Protein AF-A0A1S4ELZ4-F1 (afdb_monomer_lite)

Foldseek 3Di:
DVVVVVVVVVVVVVVVVVVVVVVVVVVVVCCVPPVDDPVVVVVVVVVVVVVVVVVVVVVVVVVVVVVVVVVVVVVVVLLVVLVVCLVQPDDPVGHGPPDDPPDPDQDPVNVSSPPHDDDDD

Radius of gyration: 40.61 Å; chains: 1; bounding box: 93×27×97 Å

Secondary structure (DSSP, 8-state):
-HHHHHHHHHHHHHHHHHHHHHHHHHHHHHIIIII--HHHHHHHHHHHHHHHHHHHHHHHHHHHHHHHHHHHHHHHHHHHHHHHHGGGS--SSS--TT--TT--SPPHHHHHHH-------

Organism: Diaphorina citri (NCBI:txid121845)

Structure (mmCIF, N/CA/C/O backbone):
data_AF-A0A1S4ELZ4-F1
#
_entry.id   AF-A0A1S4ELZ4-F1
#
loop_
_atom_site.group_PDB
_atom_site.id
_atom_site.type_symbol
_atom_site.label_atom_id
_atom_site.label_alt_id
_atom_site.label_comp_id
_atom_site.label_asym_id
_atom_site.label_entity_id
_atom_site.label_seq_id
_atom_site.pdbx_PDB_ins_code
_atom_site.Cartn_x
_atom_site.Cartn_y
_atom_site.Cartn_z
_atom_site.occupancy
_atom_site.B_iso_or_equiv
_atom_site.auth_seq_id
_atom_site.auth_comp_id
_atom_site.auth_asym_id
_atom_site.auth_atom_id
_atom_site.pdbx_PDB_model_num
ATOM 1 N N . MET A 1 1 ? 54.362 -16.553 -44.480 1.00 65.62 1 MET A N 1
ATOM 2 C CA . MET A 1 1 ? 52.948 -16.986 -44.551 1.00 65.62 1 MET A CA 1
ATOM 3 C C . MET A 1 1 ? 52.240 -16.772 -43.214 1.00 65.62 1 MET A C 1
ATOM 5 O O . MET A 1 1 ? 51.260 -16.047 -43.194 1.00 65.62 1 MET A O 1
ATOM 9 N N . GLU A 1 2 ? 52.758 -17.279 -42.090 1.00 74.81 2 GLU A N 1
ATOM 10 C CA . GLU A 1 2 ? 52.111 -17.144 -40.764 1.00 74.81 2 GLU A CA 1
ATOM 11 C C . GLU A 1 2 ? 51.946 -15.698 -40.261 1.00 74.81 2 GLU A C 1
ATOM 13 O O . GLU A 1 2 ? 50.868 -15.328 -39.803 1.00 74.81 2 GLU A O 1
ATOM 18 N N . LEU A 1 3 ? 52.969 -14.846 -40.401 1.00 75.44 3 LEU A N 1
ATOM 19 C CA . LEU A 1 3 ? 52.887 -13.432 -39.994 1.00 75.44 3 LEU A CA 1
ATOM 20 C C . LEU A 1 3 ? 51.869 -12.627 -40.813 1.00 75.44 3 LEU A C 1
ATOM 22 O O . LEU A 1 3 ? 51.170 -11.783 -40.260 1.00 75.44 3 LEU A O 1
ATOM 26 N N . TYR A 1 4 ? 51.768 -12.911 -42.114 1.00 79.81 4 TYR A N 1
ATOM 27 C CA . TYR A 1 4 ? 50.792 -12.280 -43.003 1.00 79.81 4 TYR A CA 1
ATOM 28 C C . TYR A 1 4 ? 49.371 -12.660 -42.579 1.00 79.81 4 TYR A C 1
ATOM 30 O O . TYR A 1 4 ? 48.572 -11.778 -42.291 1.00 79.81 4 TYR A O 1
ATOM 38 N N . ASN A 1 5 ? 49.108 -13.956 -42.388 1.00 77.88 5 ASN A N 1
ATOM 39 C CA . ASN A 1 5 ? 47.809 -14.444 -41.919 1.00 77.88 5 ASN A CA 1
ATOM 40 C C . ASN A 1 5 ? 47.443 -13.890 -40.527 1.00 77.88 5 ASN A C 1
ATOM 42 O O . ASN A 1 5 ? 46.289 -13.543 -40.286 1.00 77.88 5 ASN A O 1
ATOM 46 N N . SER A 1 6 ? 48.421 -13.751 -39.623 1.00 80.31 6 SER A N 1
ATOM 47 C CA . SER A 1 6 ? 48.214 -13.157 -38.293 1.00 80.31 6 SER A CA 1
ATOM 48 C C . SER A 1 6 ? 47.832 -11.675 -38.360 1.00 80.31 6 SER A C 1
ATOM 50 O O . SER A 1 6 ? 46.948 -11.230 -37.629 1.00 80.31 6 SER A O 1
ATOM 52 N N . LEU A 1 7 ? 48.472 -10.905 -39.243 1.00 80.81 7 LEU A N 1
ATOM 53 C CA . LEU A 1 7 ? 48.136 -9.500 -39.473 1.00 80.81 7 LEU A CA 1
ATOM 54 C C . LEU A 1 7 ? 46.743 -9.353 -40.089 1.00 80.81 7 LEU A C 1
ATOM 56 O O . LEU A 1 7 ? 45.950 -8.563 -39.586 1.00 80.81 7 LEU A O 1
ATOM 60 N N . THR A 1 8 ? 46.411 -10.146 -41.110 1.00 82.19 8 THR A N 1
ATOM 61 C CA . THR A 1 8 ? 45.091 -10.104 -41.758 1.00 82.19 8 THR A CA 1
ATOM 62 C C . THR A 1 8 ? 43.966 -10.477 -40.788 1.00 82.19 8 THR A C 1
ATOM 64 O O . THR A 1 8 ? 42.939 -9.807 -40.770 1.00 82.19 8 THR A O 1
ATOM 67 N N . SER A 1 9 ? 44.180 -11.473 -39.917 1.00 84.50 9 SER A N 1
ATOM 68 C CA . SER A 1 9 ? 43.224 -11.839 -38.860 1.00 84.50 9 SER A CA 1
ATOM 69 C C . SER A 1 9 ? 42.987 -10.693 -37.874 1.00 84.50 9 SER A C 1
ATOM 71 O O . SER A 1 9 ? 41.844 -10.368 -37.580 1.00 84.50 9 SER A O 1
ATOM 73 N N . LYS A 1 10 ? 44.052 -10.031 -37.401 1.00 83.94 10 LYS A N 1
ATOM 74 C CA . LYS A 1 10 ? 43.933 -8.906 -36.455 1.00 83.94 10 LYS A CA 1
ATOM 75 C C . LYS A 1 10 ? 43.223 -7.693 -37.056 1.00 83.94 10 LYS A C 1
ATOM 77 O O . LYS A 1 10 ? 42.545 -6.967 -36.333 1.00 83.94 10 LYS A O 1
ATOM 82 N N . VAL A 1 11 ? 43.402 -7.456 -38.356 1.00 89.69 11 VAL A N 1
ATOM 83 C CA . VAL A 1 11 ? 42.679 -6.406 -39.087 1.00 89.69 11 VAL A CA 1
ATOM 84 C C . VAL A 1 11 ? 41.193 -6.757 -39.181 1.00 89.69 11 VAL A C 1
ATOM 86 O O . VAL A 1 11 ? 40.369 -5.914 -38.839 1.00 89.69 11 VAL A O 1
ATOM 89 N N . GLY A 1 12 ? 40.854 -8.006 -39.521 1.00 91.06 12 GLY A N 1
ATOM 90 C CA . GLY A 1 12 ? 39.466 -8.483 -3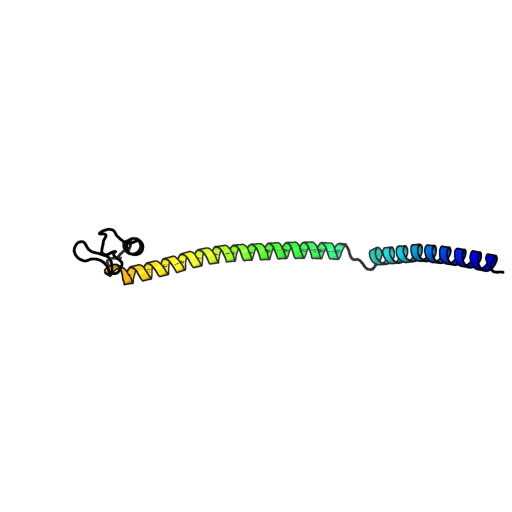9.530 1.00 91.06 12 GLY A CA 1
ATOM 91 C C . GLY A 1 12 ? 38.781 -8.351 -38.165 1.00 91.06 12 GLY A C 1
ATOM 92 O O . GLY A 1 12 ? 37.704 -7.769 -38.070 1.00 91.06 12 GLY A O 1
ATOM 93 N N . ASP A 1 13 ? 39.451 -8.765 -37.084 1.00 93.56 13 ASP A N 1
ATOM 94 C CA . ASP A 1 13 ? 38.921 -8.640 -35.717 1.00 93.56 13 ASP A CA 1
ATOM 95 C C . ASP A 1 13 ? 38.653 -7.173 -35.322 1.00 93.56 13 ASP A C 1
ATOM 97 O O . ASP A 1 13 ? 37.689 -6.854 -34.614 1.00 93.56 13 ASP A O 1
ATOM 101 N N . PHE A 1 14 ? 39.517 -6.251 -35.764 1.00 94.06 14 PHE A N 1
ATOM 102 C CA . PHE A 1 14 ? 39.336 -4.819 -35.539 1.00 94.06 14 PHE A CA 1
ATOM 103 C C . PHE A 1 14 ? 38.131 -4.276 -36.316 1.00 94.06 14 PHE A C 1
ATOM 105 O O . PHE A 1 14 ? 37.304 -3.560 -35.743 1.00 94.06 14 PHE A O 1
ATOM 112 N N . GLU A 1 15 ? 38.004 -4.632 -37.591 1.00 95.56 15 GLU A N 1
ATOM 113 C CA . GLU A 1 15 ? 36.888 -4.223 -38.445 1.00 95.56 15 GLU A CA 1
ATOM 114 C C . GLU A 1 15 ? 35.551 -4.748 -37.915 1.00 95.56 15 GLU A C 1
ATOM 116 O O . GLU A 1 15 ? 34.606 -3.969 -37.775 1.00 95.56 15 GLU A O 1
ATOM 121 N N . ASP A 1 16 ? 35.488 -6.013 -37.499 1.00 96.81 16 ASP A N 1
ATOM 122 C CA . ASP A 1 16 ? 34.295 -6.620 -36.904 1.00 96.81 16 ASP A CA 1
ATOM 123 C C . ASP A 1 16 ? 33.889 -5.930 -35.601 1.00 96.81 16 ASP A C 1
ATOM 125 O O . ASP A 1 16 ? 32.705 -5.659 -35.347 1.00 96.81 16 ASP A O 1
ATOM 129 N N . ARG A 1 17 ? 34.871 -5.569 -34.768 1.00 96.94 17 ARG A N 1
ATOM 130 C CA . ARG A 1 17 ? 34.620 -4.794 -33.550 1.00 96.94 17 ARG A CA 1
ATOM 131 C C . ARG A 1 17 ? 34.056 -3.412 -33.878 1.00 96.94 17 ARG A C 1
ATOM 133 O O . ARG A 1 17 ? 33.097 -2.977 -33.231 1.00 96.94 17 ARG A O 1
ATOM 140 N N . MET A 1 18 ? 34.618 -2.725 -34.868 1.00 97.62 18 MET A N 1
ATOM 141 C CA . MET A 1 18 ? 34.139 -1.409 -35.300 1.00 97.62 18 MET A CA 1
ATOM 142 C C . MET A 1 18 ? 32.737 -1.493 -35.913 1.00 97.62 18 MET A C 1
ATOM 144 O O . MET A 1 18 ? 31.854 -0.709 -35.547 1.00 97.62 18 MET A O 1
ATOM 148 N N . ALA A 1 19 ? 32.485 -2.497 -36.752 1.00 97.62 19 ALA A N 1
ATOM 149 C CA . ALA A 1 19 ? 31.173 -2.787 -37.315 1.00 97.62 19 ALA A CA 1
ATOM 150 C C . ALA A 1 19 ? 30.146 -3.065 -36.209 1.00 97.62 19 ALA A C 1
ATOM 152 O O . ALA A 1 19 ? 29.056 -2.493 -36.217 1.00 97.62 19 ALA A O 1
ATOM 153 N N . THR A 1 20 ? 30.505 -3.850 -35.191 1.00 97.81 20 THR A N 1
ATOM 154 C CA . THR A 1 20 ? 29.637 -4.130 -34.038 1.00 97.81 20 THR A CA 1
ATOM 155 C C . THR A 1 20 ? 29.259 -2.853 -33.283 1.00 97.81 20 THR A C 1
ATOM 157 O O . THR A 1 20 ? 28.103 -2.685 -32.883 1.00 97.81 20 THR A O 1
ATOM 160 N N . ILE A 1 21 ? 30.201 -1.918 -33.103 1.00 97.88 21 ILE A N 1
ATOM 161 C CA . ILE A 1 21 ? 29.937 -0.627 -32.449 1.00 97.88 21 ILE A CA 1
ATOM 162 C C . ILE A 1 21 ? 28.959 0.217 -33.269 1.00 97.88 21 ILE A C 1
ATOM 164 O O . ILE A 1 21 ? 28.004 0.768 -32.710 1.00 97.88 21 ILE A O 1
ATOM 168 N N . LEU A 1 22 ? 29.158 0.294 -34.582 1.00 98.00 22 LEU A N 1
ATOM 169 C CA . LEU A 1 22 ? 28.262 1.027 -35.474 1.00 98.00 22 LEU A CA 1
ATOM 170 C C . LEU A 1 22 ? 26.858 0.419 -35.457 1.00 98.00 22 LEU A C 1
ATOM 172 O O . LEU A 1 22 ? 25.868 1.111 -35.211 1.00 98.00 22 LEU A O 1
ATOM 176 N N . GLN A 1 23 ? 26.773 -0.899 -35.616 1.00 97.88 23 GLN A N 1
ATOM 177 C CA . GLN A 1 23 ? 25.505 -1.611 -35.664 1.00 97.88 23 GLN A CA 1
ATOM 178 C C . GLN A 1 23 ? 24.732 -1.524 -34.342 1.00 97.88 23 GLN A C 1
ATOM 180 O O . GLN A 1 23 ? 23.527 -1.267 -34.362 1.00 97.88 23 GLN A O 1
ATOM 185 N N . LYS A 1 24 ? 25.379 -1.713 -33.180 1.00 97.19 24 LYS A N 1
ATOM 186 C CA . LYS A 1 24 ? 24.687 -1.608 -31.880 1.00 97.19 24 LYS A CA 1
ATOM 187 C C . LYS A 1 24 ? 24.175 -0.187 -31.630 1.00 97.19 24 LYS A C 1
ATOM 189 O O . LYS A 1 24 ? 23.062 -0.016 -31.134 1.00 97.19 24 LYS A O 1
ATOM 194 N N . THR A 1 25 ? 24.950 0.824 -32.029 1.00 97.50 25 THR A N 1
ATOM 195 C CA . THR A 1 25 ? 24.567 2.237 -31.903 1.00 97.50 25 THR A CA 1
ATOM 196 C C . THR A 1 25 ? 23.352 2.539 -32.773 1.00 97.50 25 THR A C 1
ATOM 198 O O . THR A 1 25 ? 22.377 3.118 -32.289 1.00 97.50 25 THR A O 1
ATOM 201 N N . TRP A 1 26 ? 23.356 2.060 -34.020 1.00 97.44 26 TRP A N 1
ATOM 202 C CA . TRP A 1 26 ? 22.239 2.230 -34.944 1.00 97.44 26 TRP A CA 1
ATOM 203 C C . TRP A 1 26 ? 20.968 1.520 -34.476 1.00 97.44 26 TRP A C 1
ATOM 205 O O . TRP A 1 26 ? 19.894 2.120 -34.461 1.00 97.44 26 TRP A O 1
ATOM 215 N N . ARG A 1 27 ? 21.082 0.269 -34.006 1.00 96.19 27 ARG A N 1
ATOM 216 C CA . ARG A 1 27 ? 19.951 -0.475 -33.423 1.00 96.19 27 ARG A CA 1
ATOM 217 C C . ARG A 1 27 ? 19.362 0.256 -32.214 1.00 96.19 27 ARG A C 1
ATOM 219 O O . ARG A 1 27 ? 18.142 0.353 -32.094 1.00 96.19 27 ARG A O 1
ATOM 226 N N . GLY A 1 28 ? 20.213 0.818 -31.353 1.00 94.69 28 GLY A N 1
ATOM 227 C CA . GLY A 1 28 ? 19.784 1.633 -30.216 1.00 94.69 28 GLY A CA 1
ATOM 228 C C . GLY A 1 28 ? 19.044 2.906 -30.639 1.00 94.69 28 GLY A C 1
ATOM 229 O O . GLY A 1 28 ? 17.978 3.200 -30.099 1.00 94.69 28 GLY A O 1
ATOM 230 N N . PHE A 1 29 ? 19.575 3.637 -31.622 1.00 94.06 29 PHE A N 1
ATOM 231 C CA . PHE A 1 29 ? 18.923 4.820 -32.191 1.00 94.06 29 PHE A CA 1
ATOM 232 C C . PHE A 1 29 ? 17.553 4.483 -32.788 1.00 94.06 29 PHE A C 1
ATOM 234 O O . PHE A 1 29 ? 16.559 5.112 -32.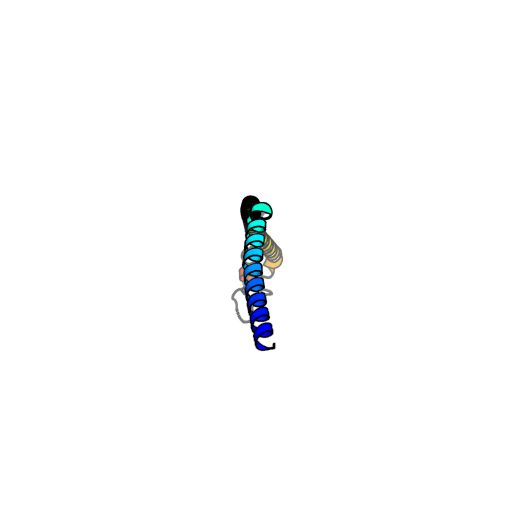433 1.00 94.06 29 PHE A O 1
ATOM 241 N N . MET A 1 30 ? 17.488 3.450 -33.631 1.00 95.25 30 MET A N 1
ATOM 242 C CA . MET A 1 30 ? 16.255 3.002 -34.279 1.00 95.25 30 MET A CA 1
ATOM 243 C C . MET A 1 30 ? 15.181 2.611 -33.262 1.00 95.25 30 MET A C 1
ATOM 245 O O . MET A 1 30 ? 14.026 3.005 -33.397 1.00 95.25 30 MET A O 1
ATOM 249 N N . SER A 1 31 ? 15.563 1.880 -32.212 1.00 92.38 31 SER A N 1
ATOM 250 C CA . SER A 1 31 ? 14.635 1.507 -31.144 1.00 92.38 31 SER A CA 1
ATOM 251 C C . SER A 1 31 ? 14.069 2.739 -30.432 1.00 92.38 31 SER A C 1
ATOM 253 O O 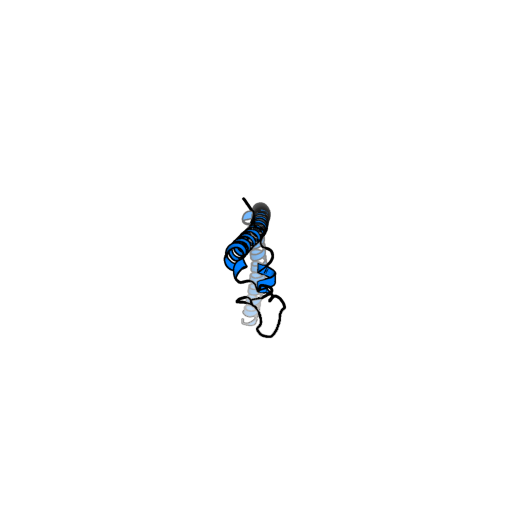. SER A 1 31 ? 12.853 2.891 -30.338 1.00 92.38 31 SER A O 1
ATOM 255 N N . ARG A 1 32 ? 14.934 3.668 -30.002 1.00 88.12 32 ARG A N 1
ATOM 256 C CA . ARG A 1 32 ? 14.499 4.878 -29.286 1.00 88.12 32 ARG A CA 1
ATOM 257 C C . ARG A 1 32 ? 13.663 5.821 -30.145 1.00 88.12 32 ARG A C 1
ATOM 259 O O . ARG A 1 32 ? 12.774 6.467 -29.614 1.00 88.12 32 ARG A O 1
ATOM 266 N N . LYS A 1 33 ? 13.956 5.912 -31.444 1.00 87.75 33 LYS A N 1
ATOM 267 C CA . LYS A 1 33 ? 13.267 6.836 -32.349 1.00 87.75 33 LYS A CA 1
ATOM 268 C C . LYS A 1 33 ? 11.941 6.289 -32.875 1.00 87.75 33 LYS A C 1
ATOM 270 O O . LYS A 1 33 ? 11.011 7.064 -33.047 1.00 87.75 33 LYS A O 1
ATOM 275 N N . PHE A 1 34 ? 11.867 4.990 -33.166 1.00 88.69 34 PHE A N 1
ATOM 276 C CA . PHE A 1 34 ? 10.732 4.424 -33.906 1.00 88.69 34 PHE A CA 1
ATOM 277 C C . PHE A 1 34 ? 9.923 3.381 -33.132 1.00 88.69 34 PHE A C 1
ATOM 279 O O . PHE A 1 34 ? 8.788 3.115 -33.510 1.00 88.69 34 PHE A O 1
ATOM 286 N N . LYS A 1 35 ? 10.479 2.765 -32.080 1.00 85.06 35 LYS A N 1
ATOM 287 C CA . LYS A 1 35 ? 9.772 1.739 -31.289 1.00 85.06 35 LYS A CA 1
ATOM 288 C C . LYS A 1 35 ? 9.338 2.239 -29.916 1.00 85.06 35 L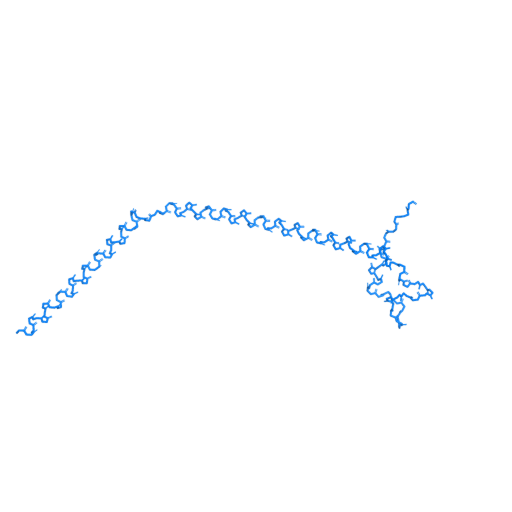YS A C 1
ATOM 290 O O . LYS A 1 35 ? 8.303 1.815 -29.416 1.00 85.06 35 LYS A O 1
ATOM 295 N N . PHE A 1 36 ? 10.140 3.094 -29.289 1.00 86.88 36 PHE A N 1
ATOM 296 C CA . PHE A 1 36 ? 9.862 3.601 -27.953 1.00 86.88 36 PHE A CA 1
ATOM 297 C C . PHE A 1 36 ? 8.942 4.823 -28.008 1.00 86.88 36 PHE A C 1
ATOM 299 O O . PHE A 1 36 ? 9.323 5.867 -28.532 1.00 86.88 36 PHE A O 1
ATOM 306 N N . ASN A 1 37 ? 7.746 4.697 -27.432 1.00 87.56 37 ASN A N 1
ATOM 307 C CA . ASN A 1 37 ? 6.820 5.810 -27.257 1.00 87.56 37 ASN A CA 1
ATOM 308 C C . ASN A 1 37 ? 6.990 6.411 -25.855 1.00 87.56 37 ASN A C 1
ATOM 310 O O . ASN A 1 37 ? 6.357 5.967 -24.895 1.00 87.56 37 ASN A O 1
ATOM 314 N N . TYR A 1 38 ? 7.870 7.406 -25.743 1.00 87.19 38 TYR A N 1
ATOM 315 C CA . TYR A 1 38 ? 8.118 8.099 -24.479 1.00 87.19 38 TYR A CA 1
ATOM 316 C C . TYR A 1 38 ? 6.859 8.786 -23.940 1.00 87.19 38 TYR A C 1
ATOM 318 O O . TYR A 1 38 ? 6.558 8.662 -22.757 1.00 87.19 38 TYR A O 1
ATOM 326 N N . GLU A 1 39 ? 6.102 9.462 -24.804 1.00 89.50 39 GLU A N 1
ATOM 327 C CA . GLU A 1 39 ? 4.882 10.179 -24.417 1.00 89.50 39 GLU A CA 1
ATOM 328 C C . GLU A 1 39 ? 3.824 9.212 -23.880 1.00 89.50 39 GLU A C 1
ATOM 330 O O . GLU A 1 39 ? 3.266 9.438 -22.811 1.00 89.50 39 GLU A O 1
ATOM 335 N N . GLY A 1 40 ? 3.630 8.074 -24.552 1.00 93.12 40 GLY A N 1
ATOM 336 C CA . GLY A 1 40 ? 2.726 7.020 -24.092 1.00 93.12 40 GLY A CA 1
ATOM 337 C C . GLY A 1 40 ? 3.123 6.449 -22.729 1.00 93.12 40 GLY A C 1
ATOM 338 O O . GLY A 1 40 ? 2.260 6.226 -21.882 1.00 93.12 40 GLY A O 1
ATOM 339 N N . LEU A 1 41 ? 4.426 6.270 -22.480 1.00 93.50 41 LEU A N 1
ATOM 340 C CA . LEU A 1 41 ? 4.918 5.864 -21.163 1.00 93.50 41 LEU A CA 1
ATOM 341 C C . LEU A 1 41 ? 4.619 6.924 -20.095 1.00 93.50 41 LEU A C 1
ATOM 343 O O . LEU A 1 41 ? 4.188 6.567 -19.002 1.00 93.50 41 LEU A O 1
ATOM 347 N N . GLN A 1 42 ? 4.834 8.207 -20.394 1.00 96.38 42 GLN A N 1
ATOM 348 C CA . GLN A 1 42 ? 4.534 9.292 -19.455 1.00 96.38 42 GLN A CA 1
ATOM 349 C C . GLN A 1 42 ? 3.036 9.356 -19.133 1.00 96.38 42 GLN A C 1
ATOM 351 O O . GLN A 1 42 ? 2.671 9.405 -17.961 1.00 96.38 42 GLN A O 1
ATOM 356 N N . CYS A 1 43 ? 2.165 9.265 -20.144 1.00 97.25 43 CYS A N 1
ATOM 357 C CA . CYS A 1 43 ? 0.716 9.215 -19.938 1.00 97.25 43 CYS A CA 1
ATOM 358 C C . CYS A 1 43 ? 0.304 8.029 -19.056 1.00 97.25 43 CYS A C 1
ATOM 360 O O . CYS A 1 43 ? -0.491 8.197 -18.134 1.00 97.25 43 CYS A O 1
ATOM 362 N N . TRP A 1 44 ? 0.869 6.844 -19.305 1.00 97.25 44 TRP A N 1
ATOM 363 C CA . TRP A 1 44 ? 0.595 5.662 -18.490 1.00 97.25 44 TRP A CA 1
ATOM 364 C C . TRP A 1 44 ? 1.062 5.837 -17.039 1.00 97.25 44 TRP A C 1
ATOM 366 O O . TRP A 1 44 ? 0.320 5.508 -16.117 1.00 97.25 44 TRP A O 1
ATOM 376 N N . LEU A 1 45 ? 2.259 6.392 -16.815 1.00 98.19 45 LEU A N 1
ATOM 377 C CA . LEU A 1 45 ? 2.777 6.645 -15.467 1.00 98.19 45 LEU A CA 1
ATOM 378 C C . LEU A 1 45 ? 1.896 7.624 -14.685 1.00 98.19 45 LEU A C 1
ATOM 380 O O . LEU A 1 45 ? 1.601 7.374 -13.515 1.00 98.19 45 LEU A O 1
ATOM 384 N N . GLU A 1 46 ? 1.445 8.707 -15.320 1.00 98.00 46 GLU A N 1
ATOM 385 C CA . GLU A 1 46 ? 0.530 9.657 -14.681 1.00 98.00 46 GLU A CA 1
ATOM 386 C C . GLU A 1 46 ? -0.831 9.023 -14.378 1.00 98.00 46 GLU A C 1
ATOM 388 O O . GLU A 1 46 ? -1.370 9.219 -13.288 1.00 98.00 46 GLU A O 1
ATOM 393 N N . GLN A 1 47 ? -1.354 8.184 -15.277 1.00 98.31 47 GLN A N 1
ATOM 394 C CA . GLN A 1 47 ? -2.578 7.427 -15.013 1.00 98.31 47 GLN A CA 1
ATOM 395 C C . GLN A 1 47 ? -2.410 6.488 -13.810 1.00 98.31 47 GLN A C 1
ATOM 397 O O . GLN A 1 47 ? -3.232 6.508 -12.898 1.00 98.31 47 GLN A O 1
ATOM 402 N N . VAL A 1 48 ? -1.329 5.705 -13.758 1.00 98.50 48 VAL A N 1
ATOM 403 C CA . VAL A 1 48 ? -1.042 4.805 -12.627 1.00 98.50 48 VAL A CA 1
ATOM 404 C C . VAL A 1 48 ? -0.936 5.582 -11.317 1.00 98.50 48 VAL A C 1
ATOM 406 O O . VAL A 1 48 ? -1.455 5.148 -10.291 1.00 98.50 48 VAL A O 1
ATOM 409 N N . LYS A 1 49 ? -0.288 6.749 -11.334 1.00 98.31 49 LYS A N 1
ATOM 410 C CA . LYS A 1 49 ? -0.176 7.620 -10.162 1.00 98.31 49 LYS A CA 1
ATOM 411 C C . LYS A 1 49 ? -1.541 8.139 -9.706 1.00 98.31 49 LYS A C 1
ATOM 413 O O . LYS A 1 49 ? -1.809 8.140 -8.505 1.00 98.31 49 LYS A O 1
ATOM 418 N N . HIS A 1 50 ? -2.396 8.548 -10.642 1.00 98.12 50 HIS A N 1
ATOM 419 C CA . HIS A 1 50 ? -3.754 8.998 -10.346 1.00 98.12 50 HIS A CA 1
ATOM 420 C C . HIS A 1 50 ? -4.605 7.879 -9.730 1.00 98.12 50 HIS A C 1
ATOM 422 O O . HIS A 1 50 ? -5.170 8.065 -8.652 1.00 98.12 50 HIS A O 1
ATOM 428 N N . GLU A 1 51 ? -4.622 6.696 -10.349 1.00 98.19 51 GLU A N 1
ATOM 429 C CA . GLU A 1 51 ? -5.360 5.532 -9.842 1.00 98.19 51 GLU A CA 1
ATOM 430 C C . GLU A 1 51 ? -4.850 5.086 -8.468 1.00 98.19 51 GLU A C 1
ATOM 432 O O . GLU A 1 51 ? -5.639 4.806 -7.567 1.00 98.19 51 GLU A O 1
ATOM 437 N N . ASN A 1 52 ? -3.531 5.089 -8.254 1.00 98.38 52 ASN A N 1
ATOM 438 C CA . ASN A 1 52 ? -2.958 4.777 -6.947 1.00 98.38 52 ASN A CA 1
ATOM 439 C C . ASN A 1 52 ? -3.411 5.767 -5.870 1.00 98.38 52 ASN A C 1
ATOM 441 O O . ASN A 1 52 ? -3.742 5.341 -4.766 1.00 98.38 52 ASN A O 1
ATOM 445 N N . CYS A 1 53 ? -3.455 7.066 -6.178 1.00 98.12 53 CYS A N 1
ATOM 446 C CA . CYS A 1 53 ? -3.959 8.082 -5.253 1.00 98.12 53 CYS A CA 1
ATOM 447 C C . CYS A 1 53 ? -5.430 7.820 -4.892 1.00 98.12 53 CYS A C 1
ATOM 449 O O . CYS A 1 53 ? -5.797 7.822 -3.716 1.00 98.12 53 CYS A O 1
ATOM 451 N N . HIS A 1 54 ? -6.257 7.502 -5.891 1.00 98.00 54 HIS A N 1
ATOM 452 C CA . HIS A 1 54 ? -7.668 7.165 -5.694 1.00 98.00 54 HIS A CA 1
ATOM 453 C C . HIS A 1 54 ? -7.861 5.924 -4.816 1.00 98.00 54 HIS A C 1
ATOM 455 O O . HIS A 1 54 ? -8.655 5.931 -3.874 1.00 98.00 54 HIS A O 1
ATOM 461 N N . VAL A 1 55 ? -7.101 4.860 -5.081 1.00 98.19 55 VAL A N 1
ATOM 462 C CA . VAL A 1 55 ? -7.139 3.629 -4.280 1.00 98.19 55 VAL A CA 1
ATOM 463 C C . VAL A 1 55 ? -6.670 3.892 -2.849 1.00 98.19 55 VAL A C 1
ATOM 465 O O . VAL A 1 55 ? -7.317 3.436 -1.909 1.00 98.19 55 VAL A O 1
ATOM 468 N N . GLN A 1 56 ? -5.589 4.652 -2.660 1.00 98.31 56 GLN A N 1
ATOM 469 C CA . GLN A 1 56 ? -5.103 5.023 -1.328 1.00 98.31 56 GLN A CA 1
ATOM 470 C C . GLN A 1 56 ? -6.152 5.806 -0.536 1.00 98.31 56 GLN A C 1
ATOM 472 O O . GLN A 1 56 ? -6.351 5.525 0.645 1.00 98.31 56 GLN A O 1
ATOM 477 N N . HIS A 1 57 ? -6.851 6.740 -1.184 1.00 97.94 57 HIS A N 1
ATOM 478 C CA . HIS A 1 57 ? -7.921 7.501 -0.551 1.00 97.94 57 HIS A CA 1
ATOM 479 C C . HIS A 1 57 ? -9.072 6.593 -0.099 1.00 97.94 57 HIS A C 1
ATOM 481 O O . HIS A 1 57 ? -9.433 6.610 1.075 1.00 97.94 57 HIS A O 1
ATOM 487 N N . LYS A 1 58 ? -9.560 5.710 -0.977 1.00 98.06 58 LYS A N 1
ATOM 488 C CA . LYS A 1 58 ? -10.608 4.735 -0.629 1.00 98.06 58 LYS A CA 1
ATOM 489 C C . LYS A 1 58 ? -10.206 3.802 0.510 1.00 98.06 58 LYS A C 1
ATOM 491 O O . LYS A 1 58 ? -11.016 3.496 1.378 1.00 98.06 58 LYS A O 1
ATOM 496 N N . LEU A 1 59 ? -8.957 3.332 0.517 1.00 98.31 59 LEU A N 1
ATOM 497 C CA . LEU A 1 59 ? -8.445 2.483 1.595 1.00 98.31 59 LEU A CA 1
ATOM 498 C C . LEU A 1 59 ? -8.384 3.234 2.927 1.00 98.31 59 LEU A C 1
ATOM 500 O O . LEU A 1 59 ? -8.645 2.640 3.973 1.00 98.31 59 LEU A O 1
ATOM 504 N N . TYR A 1 60 ? -8.053 4.524 2.897 1.00 97.94 60 TYR A N 1
ATOM 505 C CA . TYR A 1 60 ? -8.074 5.364 4.086 1.00 97.94 60 TYR A CA 1
ATOM 506 C C . TYR A 1 60 ? -9.499 5.548 4.621 1.00 97.94 60 TYR A C 1
ATOM 508 O O . TYR A 1 60 ? -9.724 5.319 5.807 1.00 97.94 60 TYR A O 1
ATOM 516 N N . GLU A 1 61 ? -10.460 5.885 3.758 1.00 97.75 61 GLU A N 1
ATOM 517 C CA . GLU A 1 61 ? -11.874 6.009 4.141 1.00 97.75 61 GLU A CA 1
ATOM 518 C C . GLU A 1 61 ? -12.407 4.706 4.742 1.00 97.75 61 GLU A C 1
ATOM 520 O O . GLU A 1 61 ? -12.952 4.713 5.845 1.00 97.75 61 GLU A O 1
ATOM 525 N N . PHE A 1 62 ? -12.155 3.573 4.078 1.00 97.75 62 PHE A N 1
ATOM 526 C CA . PHE A 1 62 ? -12.552 2.257 4.574 1.00 97.75 62 PHE A CA 1
ATOM 527 C C . PHE A 1 62 ? -11.933 1.936 5.938 1.00 97.75 62 PHE A C 1
ATOM 529 O O . PHE A 1 62 ? -12.597 1.379 6.811 1.00 97.75 62 PHE A O 1
ATOM 536 N N . LYS A 1 63 ? -10.657 2.284 6.145 1.00 97.44 63 LYS A N 1
ATOM 537 C CA . LYS A 1 63 ? -9.987 2.077 7.431 1.00 97.44 63 LYS A CA 1
ATOM 538 C C . LYS A 1 63 ? -10.673 2.874 8.542 1.00 97.44 63 LYS A C 1
ATOM 540 O O . LYS A 1 63 ? -10.972 2.296 9.584 1.00 97.44 63 LYS A O 1
ATOM 545 N N . VAL A 1 64 ? -10.924 4.165 8.319 1.00 96.94 64 VAL A N 1
ATOM 546 C CA . VAL A 1 64 ? -11.587 5.035 9.303 1.00 96.94 64 VAL A CA 1
ATOM 547 C C . VAL A 1 64 ? -12.989 4.513 9.612 1.00 96.94 64 VAL A C 1
ATOM 549 O O . VAL A 1 64 ? -13.319 4.294 10.776 1.00 96.94 64 VAL A O 1
ATOM 552 N N . GLU A 1 65 ? -13.780 4.211 8.581 1.00 96.62 65 GLU A N 1
ATOM 553 C CA . GLU A 1 65 ? -15.129 3.665 8.744 1.00 96.62 65 GLU A CA 1
ATOM 554 C C . GLU A 1 65 ? -15.113 2.329 9.510 1.00 96.62 65 GLU A C 1
ATOM 556 O O . GLU A 1 65 ? -15.928 2.100 10.407 1.00 96.62 65 GLU A O 1
ATOM 561 N N . SER A 1 66 ? -14.164 1.442 9.201 1.00 96.06 66 SER A N 1
ATOM 562 C CA . SER A 1 66 ? -14.011 0.160 9.890 1.00 96.06 66 SER A CA 1
ATOM 563 C C . SER A 1 66 ? -13.637 0.335 11.363 1.00 96.06 66 SER A C 1
ATOM 565 O O . SER A 1 66 ? -14.139 -0.415 12.203 1.00 96.06 66 SER A O 1
ATOM 567 N N . GLU A 1 67 ? -1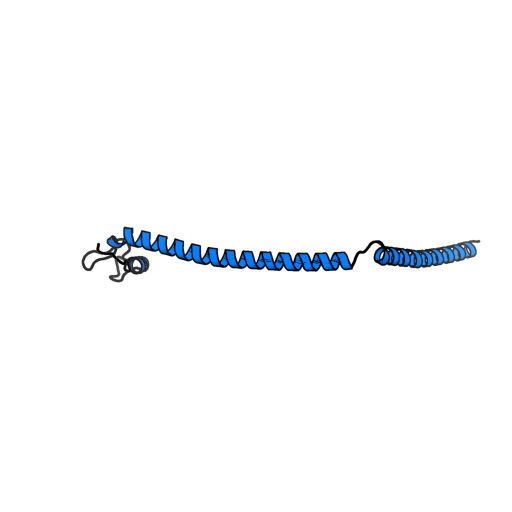2.759 1.281 11.696 1.00 96.31 67 GLU A N 1
ATOM 568 C CA . GLU A 1 67 ? -12.363 1.566 13.080 1.00 96.31 67 GLU A CA 1
ATOM 569 C C . GLU A 1 67 ? -13.544 2.125 13.888 1.00 96.31 67 GLU A C 1
ATOM 571 O O . GLU A 1 67 ? -13.810 1.657 15.000 1.00 96.31 67 GLU A O 1
ATOM 576 N N . GLU A 1 68 ? -14.313 3.048 13.307 1.00 95.50 68 GLU A N 1
ATOM 577 C CA . GLU A 1 68 ? -15.528 3.598 13.914 1.00 95.50 68 GLU A CA 1
ATOM 578 C C . GLU A 1 68 ? -16.612 2.529 14.104 1.00 95.50 68 GLU A C 1
ATOM 580 O O . GLU A 1 68 ? -17.200 2.410 15.183 1.00 95.50 68 GLU A O 1
ATOM 585 N N . ASN A 1 69 ? -16.852 1.702 13.083 1.00 96.12 69 ASN A N 1
ATOM 586 C CA . ASN A 1 69 ? -17.801 0.592 13.145 1.00 96.12 69 ASN A CA 1
ATOM 587 C C . ASN A 1 69 ? -17.407 -0.441 14.201 1.00 96.12 69 ASN A C 1
ATOM 589 O O . ASN A 1 69 ? -18.263 -0.905 14.957 1.00 96.12 69 ASN A O 1
ATOM 593 N N . TYR A 1 70 ? -16.120 -0.777 14.293 1.00 95.81 70 TYR A N 1
ATOM 594 C CA . TYR A 1 70 ? -15.619 -1.685 15.317 1.00 95.81 70 TYR A CA 1
ATOM 595 C C . TYR A 1 70 ? -15.782 -1.098 16.722 1.00 95.81 70 TYR A C 1
ATOM 597 O O . TYR A 1 70 ? -16.255 -1.794 17.621 1.00 95.81 70 TYR A O 1
ATOM 605 N N . ALA A 1 71 ? -15.449 0.182 16.920 1.00 95.19 71 ALA A N 1
ATOM 606 C CA . ALA A 1 71 ? -15.629 0.859 18.202 1.00 95.19 71 ALA A CA 1
ATOM 607 C C . ALA A 1 71 ? -17.107 0.893 18.626 1.00 95.19 71 ALA A C 1
ATOM 609 O O . ALA A 1 71 ? -17.417 0.575 19.776 1.00 95.19 71 ALA A O 1
ATOM 610 N N . ARG A 1 72 ? -18.015 1.194 17.687 1.00 94.88 72 ARG A N 1
ATOM 611 C CA . ARG A 1 72 ? -19.471 1.169 17.889 1.00 94.88 72 ARG A CA 1
ATOM 612 C C . ARG A 1 72 ? -19.962 -0.227 18.272 1.00 94.88 72 ARG A C 1
ATOM 614 O O . ARG A 1 72 ? -20.550 -0.390 19.332 1.00 94.88 72 ARG A O 1
ATOM 621 N N . CYS A 1 73 ? -19.641 -1.243 17.471 1.00 95.19 73 CYS A N 1
ATOM 622 C CA . CYS A 1 73 ? -20.044 -2.629 17.724 1.00 95.19 73 CYS A CA 1
ATOM 623 C C . CYS A 1 73 ? -19.502 -3.147 19.065 1.00 95.19 73 CYS A C 1
ATOM 625 O O . CYS A 1 73 ? -20.211 -3.802 19.829 1.00 95.19 73 CYS A O 1
ATOM 627 N N . LYS A 1 74 ? -18.254 -2.802 19.400 1.00 93.38 74 LYS A N 1
ATOM 628 C CA . LYS A 1 74 ? -17.656 -3.121 20.698 1.00 93.38 74 LYS A CA 1
ATOM 629 C C . LYS A 1 74 ? -18.418 -2.447 21.837 1.00 93.38 74 LYS A C 1
ATOM 631 O O . LYS A 1 74 ? -18.685 -3.100 22.843 1.00 93.38 74 LYS A O 1
ATOM 636 N N . GLN A 1 75 ? -18.762 -1.169 21.695 1.00 90.44 75 GLN A N 1
ATOM 637 C CA . GLN A 1 75 ? -19.533 -0.436 22.695 1.00 90.44 75 GLN A CA 1
ATOM 638 C C . GLN A 1 75 ? -20.929 -1.048 22.882 1.00 90.44 75 GLN A C 1
ATOM 640 O O . GLN A 1 75 ? -21.291 -1.360 24.015 1.00 90.44 75 GLN A O 1
ATOM 645 N N . ASP A 1 76 ? -21.646 -1.327 21.792 1.00 91.25 76 ASP A N 1
ATOM 646 C CA . ASP A 1 76 ? -22.967 -1.967 21.810 1.00 91.25 76 ASP A CA 1
ATOM 647 C C . ASP A 1 76 ? -22.914 -3.353 22.467 1.00 91.25 76 ASP A C 1
ATOM 649 O O . ASP A 1 76 ? -23.765 -3.700 23.291 1.00 91.25 76 ASP A O 1
ATOM 653 N N . HIS A 1 77 ? -21.875 -4.139 22.165 1.00 91.25 77 HIS A N 1
ATOM 654 C CA . HIS A 1 77 ? -21.643 -5.431 22.803 1.00 91.25 77 HIS A CA 1
ATOM 655 C C . HIS A 1 77 ? -21.453 -5.286 24.315 1.00 91.25 77 HIS A C 1
ATOM 657 O O . HIS A 1 77 ? -22.082 -6.006 25.093 1.00 91.25 77 HIS A O 1
ATOM 663 N N . TRP A 1 78 ? -20.616 -4.343 24.754 1.00 88.50 78 TRP A N 1
ATOM 664 C CA . TRP A 1 78 ? -20.403 -4.104 26.179 1.00 88.50 78 TRP A CA 1
ATOM 665 C C . TRP A 1 78 ? -21.647 -3.572 26.874 1.00 88.50 78 TRP A C 1
ATOM 667 O O . TRP A 1 78 ? -21.903 -3.981 28.003 1.00 88.50 78 TRP A O 1
ATOM 677 N N . ASP A 1 79 ? -22.437 -2.718 26.229 1.00 88.94 79 ASP A N 1
ATOM 678 C CA . ASP A 1 79 ? -23.692 -2.220 26.786 1.00 88.94 79 ASP A CA 1
ATOM 679 C C . ASP A 1 79 ? -24.736 -3.342 26.902 1.00 88.94 79 ASP A C 1
ATOM 681 O O . ASP A 1 79 ? -25.396 -3.458 27.942 1.00 88.94 79 ASP A O 1
ATOM 685 N N . TYR A 1 80 ? -24.801 -4.255 25.925 1.00 88.94 80 TYR A N 1
ATOM 686 C CA . TYR A 1 80 ? -25.595 -5.479 26.030 1.00 88.94 80 TYR A CA 1
ATOM 687 C C . TYR A 1 80 ? -25.134 -6.352 27.204 1.00 88.94 80 TYR A C 1
ATOM 689 O O . TYR A 1 80 ? -25.941 -6.682 28.076 1.00 88.94 80 TYR A O 1
ATOM 697 N N . VAL A 1 81 ? -23.839 -6.673 27.292 1.00 89.38 81 VAL A N 1
ATOM 698 C CA . VAL A 1 81 ? -23.271 -7.465 28.397 1.00 89.38 81 VAL A CA 1
ATOM 699 C C . VAL A 1 81 ? -23.572 -6.811 29.746 1.00 89.38 81 VAL A C 1
ATOM 701 O O . VAL A 1 81 ? -24.032 -7.488 30.668 1.00 89.38 81 VAL A O 1
ATOM 704 N N . ARG A 1 82 ? -23.405 -5.487 29.858 1.00 88.62 82 ARG A N 1
ATOM 705 C CA . ARG A 1 82 ? -23.709 -4.728 31.077 1.00 88.62 82 ARG A CA 1
ATOM 706 C C . ARG A 1 82 ? -25.178 -4.862 31.461 1.00 88.62 82 ARG A C 1
ATOM 708 O O . ARG A 1 82 ? -25.488 -5.189 32.603 1.00 88.62 82 ARG A O 1
ATOM 715 N N . SER A 1 83 ? -26.082 -4.683 30.498 1.00 86.56 83 SER A N 1
ATOM 716 C CA . SER A 1 83 ? -27.526 -4.801 30.725 1.00 86.56 83 SER A CA 1
ATOM 717 C C . SER A 1 83 ? -27.942 -6.187 31.227 1.00 86.56 83 SER A C 1
ATOM 719 O O . SER A 1 83 ? -28.896 -6.290 31.994 1.00 86.56 83 SER A O 1
ATOM 721 N N . ARG A 1 84 ? -27.215 -7.251 30.862 1.00 88.19 84 ARG A N 1
ATOM 722 C CA . ARG A 1 84 ? -27.543 -8.629 31.256 1.00 88.19 84 ARG A CA 1
ATOM 723 C C . ARG A 1 84 ? -26.859 -9.056 32.547 1.00 88.19 84 ARG A C 1
ATOM 725 O O . ARG A 1 84 ? -27.484 -9.748 33.338 1.00 88.19 84 ARG A O 1
ATOM 732 N N . LEU A 1 85 ? -25.616 -8.640 32.778 1.00 90.50 85 LEU A N 1
ATOM 733 C CA . LEU A 1 85 ? -24.782 -9.146 33.875 1.00 90.50 85 LEU A CA 1
ATOM 734 C C . LEU A 1 85 ? -24.691 -8.211 35.089 1.00 90.50 85 LEU A C 1
ATOM 736 O O . LEU A 1 85 ? -24.048 -8.561 36.073 1.00 90.50 85 LEU A O 1
ATOM 740 N N . HIS A 1 86 ? -25.328 -7.038 35.066 1.00 86.12 86 HIS A N 1
ATOM 741 C CA . HIS A 1 86 ? -25.251 -6.068 36.169 1.00 86.12 86 HIS A CA 1
ATOM 742 C C . HIS A 1 86 ? -25.691 -6.604 37.535 1.00 86.12 86 HIS A C 1
ATOM 744 O O . HIS A 1 86 ? -25.228 -6.122 38.561 1.00 86.12 86 HIS A O 1
ATOM 750 N N . HIS A 1 87 ? -26.584 -7.590 37.568 1.00 86.19 87 HIS A N 1
ATOM 751 C CA . HIS A 1 87 ? -27.067 -8.188 38.810 1.00 86.19 87 HIS A CA 1
ATOM 752 C C . HIS A 1 87 ? -26.024 -9.104 39.473 1.00 86.19 87 HIS A C 1
ATOM 754 O O . HIS A 1 87 ? -26.194 -9.478 40.626 1.00 86.19 87 HIS A O 1
ATOM 760 N N . LEU A 1 88 ? -24.939 -9.449 38.768 1.00 90.38 88 LEU A N 1
ATOM 761 C CA . LEU A 1 88 ? -23.824 -10.239 39.303 1.00 90.38 88 LEU A CA 1
ATOM 762 C C . LEU A 1 88 ? -22.824 -9.395 40.110 1.00 90.38 88 LEU A C 1
ATOM 764 O O . LEU A 1 88 ? -21.838 -9.932 40.619 1.00 90.38 88 LEU A O 1
ATOM 768 N N . LEU A 1 89 ? -23.053 -8.082 40.201 1.00 89.50 89 LEU A N 1
ATOM 769 C CA . LEU A 1 89 ? -22.259 -7.159 41.003 1.00 89.50 89 LEU A CA 1
ATOM 770 C C . LEU A 1 89 ? -22.412 -7.444 42.497 1.00 89.50 89 LEU A C 1
ATOM 772 O O . LEU A 1 89 ? -23.509 -7.726 42.982 1.00 89.50 89 LEU A O 1
ATOM 776 N N . ARG A 1 90 ? -21.321 -7.259 43.247 1.00 89.19 90 ARG A 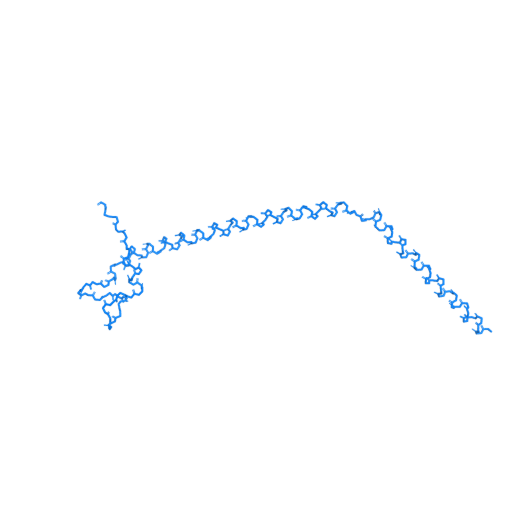N 1
ATOM 777 C CA . ARG A 1 90 ? -21.389 -7.200 44.708 1.00 89.19 90 ARG A CA 1
ATOM 778 C C . ARG A 1 90 ? -22.364 -6.131 45.188 1.00 89.19 90 ARG A C 1
ATOM 780 O O . ARG A 1 90 ? -22.381 -5.006 44.690 1.00 89.19 90 ARG A O 1
ATOM 787 N N . THR A 1 91 ? -23.082 -6.472 46.247 1.00 86.38 91 THR A N 1
ATOM 788 C CA . THR A 1 91 ? -23.870 -5.550 47.070 1.00 86.38 91 THR A CA 1
ATOM 789 C C . THR A 1 91 ? -23.187 -5.331 48.420 1.00 86.38 91 THR A C 1
ATOM 791 O O . THR A 1 91 ? -22.199 -5.985 48.740 1.00 86.38 91 THR A O 1
ATOM 794 N N . GLN A 1 92 ? -23.710 -4.427 49.250 1.00 84.69 92 GLN A N 1
ATOM 795 C CA . GLN A 1 92 ? -23.153 -4.188 50.587 1.00 84.69 92 GLN A CA 1
ATOM 796 C C . GLN A 1 92 ? -23.113 -5.457 51.458 1.00 84.69 92 GLN A C 1
ATOM 798 O O . GLN A 1 92 ? -22.223 -5.596 52.292 1.00 84.69 92 GLN A O 1
ATOM 803 N N . ASN A 1 93 ? -24.055 -6.378 51.252 1.00 85.94 93 ASN A N 1
ATOM 804 C CA . ASN A 1 93 ? -24.244 -7.547 52.107 1.00 85.94 93 ASN A CA 1
ATOM 805 C C . ASN A 1 93 ? -23.803 -8.863 51.449 1.00 85.94 93 ASN A C 1
ATOM 807 O O . ASN A 1 93 ? -23.532 -9.822 52.164 1.00 85.94 93 ASN A O 1
ATOM 811 N N . ILE A 1 94 ? -23.754 -8.930 50.113 1.00 88.25 94 ILE A N 1
ATOM 812 C CA . ILE A 1 94 ? -23.498 -10.170 49.364 1.00 88.25 94 ILE A CA 1
ATOM 813 C C . ILE A 1 94 ? -22.386 -9.923 48.336 1.00 88.25 94 ILE A C 1
ATOM 815 O O . ILE A 1 94 ? -22.561 -9.030 47.496 1.00 88.25 94 ILE A O 1
ATOM 819 N N . PRO A 1 95 ? -21.272 -10.689 48.364 1.00 89.00 95 PRO A N 1
ATOM 820 C CA . PRO A 1 95 ? -20.216 -10.583 47.360 1.00 89.00 95 PRO A CA 1
ATOM 821 C C . PRO A 1 95 ? -20.742 -10.934 45.963 1.00 89.00 95 PRO A C 1
ATOM 823 O O . PRO A 1 95 ? -21.619 -11.780 45.809 1.00 89.00 95 PRO A O 1
ATOM 826 N N . GLY A 1 96 ? -20.211 -10.267 44.941 1.00 88.50 96 GLY A N 1
ATOM 827 C CA . GLY A 1 96 ? -20.567 -10.521 43.548 1.00 88.50 96 GLY A CA 1
ATOM 828 C C . GLY A 1 96 ? -19.869 -11.767 43.021 1.00 88.50 96 GLY A C 1
ATOM 829 O O . GLY A 1 96 ? -18.858 -12.201 43.571 1.00 88.50 96 GLY A O 1
ATOM 830 N N . VAL A 1 97 ? -20.356 -12.318 41.908 1.00 91.31 97 VAL A N 1
ATOM 831 C CA . VAL A 1 97 ? -19.761 -13.523 41.292 1.00 91.31 97 VAL A CA 1
ATOM 832 C C . VAL A 1 97 ? -18.306 -13.284 40.874 1.00 91.31 97 VAL A C 1
ATOM 834 O O . VAL A 1 97 ? -17.485 -14.195 40.914 1.00 91.31 97 VAL A O 1
ATOM 837 N N . PHE A 1 98 ? -17.974 -12.044 40.509 1.00 88.69 98 PHE A N 1
ATOM 838 C CA . PHE A 1 98 ? -16.632 -11.640 40.084 1.00 88.69 98 PHE A CA 1
ATOM 839 C C . PHE A 1 98 ? -15.838 -10.914 41.181 1.00 88.69 98 PHE A C 1
ATOM 841 O O . PHE A 1 98 ? -14.802 -10.312 40.883 1.00 88.69 98 PHE A O 1
ATOM 848 N N . SER A 1 99 ? -16.325 -10.914 42.424 1.00 89.38 99 SER A N 1
ATOM 849 C CA . SER A 1 99 ? -15.617 -10.324 43.561 1.00 89.38 99 SER A CA 1
ATOM 850 C C . SER A 1 99 ? -14.475 -11.226 44.029 1.00 89.38 99 SER A C 1
ATOM 852 O O . SER A 1 99 ? -14.587 -12.450 44.034 1.00 89.38 99 SER A O 1
ATOM 854 N N . CYS A 1 100 ? -13.376 -10.623 44.483 1.00 85.62 100 CYS A N 1
ATOM 855 C CA . CYS A 1 100 ? -12.321 -11.364 45.171 1.00 85.62 100 CYS A CA 1
ATOM 856 C C . CYS A 1 100 ? -12.750 -11.667 46.613 1.00 85.62 100 CYS A C 1
ATOM 858 O O . CYS A 1 100 ? -13.231 -10.779 47.309 1.00 85.62 100 CYS A O 1
ATOM 860 N N . ILE A 1 101 ? -12.519 -12.896 47.082 1.00 84.62 101 ILE A N 1
ATOM 861 C CA . ILE A 1 101 ? -12.915 -13.348 48.429 1.00 84.62 101 ILE A CA 1
ATOM 862 C C . ILE A 1 101 ? -12.258 -12.494 49.528 1.00 84.62 101 ILE A C 1
ATOM 864 O O . ILE A 1 101 ? -12.861 -12.234 50.564 1.00 84.62 101 ILE A O 1
ATOM 868 N N . HIS A 1 102 ? -11.032 -12.024 49.289 1.00 85.38 102 HIS A N 1
ATOM 869 C CA . HIS A 1 102 ? -10.227 -11.298 50.275 1.00 85.38 102 HIS A CA 1
ATOM 870 C C . HIS A 1 102 ? -10.350 -9.772 50.186 1.00 85.38 102 HIS A C 1
ATOM 872 O O . HIS A 1 102 ? -9.652 -9.066 50.909 1.00 85.38 102 HIS A O 1
ATOM 878 N N . SER A 1 103 ? -11.183 -9.240 49.287 1.00 82.31 103 SER A N 1
ATOM 879 C CA . SER A 1 103 ? -11.298 -7.796 49.081 1.00 82.31 103 SER A CA 1
ATOM 880 C C . SER A 1 103 ? -12.747 -7.367 48.948 1.00 82.31 103 SER A C 1
ATOM 882 O O . SER A 1 103 ? -13.525 -7.956 48.200 1.00 82.31 103 SER A O 1
ATOM 884 N N . ASN A 1 104 ? -13.091 -6.275 49.629 1.00 82.62 104 ASN A N 1
ATOM 885 C CA . ASN A 1 104 ? -14.398 -5.645 49.490 1.00 82.62 104 ASN A CA 1
ATOM 886 C C . ASN A 1 104 ? -14.440 -4.593 48.361 1.00 82.62 104 ASN A C 1
ATOM 888 O O . ASN A 1 104 ? -15.424 -3.870 48.209 1.00 82.62 104 ASN A O 1
ATOM 892 N N . GLU A 1 105 ? -13.386 -4.514 47.543 1.00 85.75 105 GLU A N 1
ATOM 893 C CA . GLU A 1 105 ? -13.316 -3.632 46.377 1.00 85.75 105 GLU A CA 1
ATOM 894 C C . GLU A 1 105 ? -13.834 -4.294 45.105 1.00 85.75 105 GLU A C 1
ATOM 896 O O . GLU A 1 105 ? -13.777 -5.517 44.940 1.00 85.75 105 GLU A O 1
ATOM 901 N N . LEU A 1 106 ? -14.411 -3.490 44.204 1.00 86.81 106 LEU A N 1
ATOM 902 C CA . LEU A 1 106 ? -14.946 -3.994 42.937 1.00 86.81 106 LEU A CA 1
ATOM 903 C C . LEU A 1 106 ? -13.792 -4.460 42.056 1.00 86.81 106 LEU A C 1
ATOM 905 O O . LEU A 1 106 ? -12.833 -3.711 41.836 1.00 86.81 106 LEU A O 1
ATOM 909 N N . SER A 1 107 ? -13.905 -5.674 41.522 1.00 88.69 107 SER A N 1
ATOM 910 C CA . SER A 1 107 ? -12.954 -6.162 40.528 1.00 88.69 107 SER A CA 1
ATOM 911 C C . SER A 1 107 ? -13.019 -5.308 39.259 1.00 88.69 107 SER A C 1
ATOM 913 O O . SER A 1 107 ? -13.950 -4.526 39.053 1.00 88.69 107 SER A O 1
ATOM 915 N N . GLN A 1 108 ? -12.017 -5.419 38.386 1.00 86.38 108 GLN A N 1
ATOM 916 C CA . GLN A 1 108 ? -11.989 -4.644 37.139 1.00 86.38 108 GLN A CA 1
ATOM 917 C C . GLN A 1 108 ? -13.254 -4.873 36.296 1.00 86.38 108 GLN A C 1
ATOM 919 O O . GLN A 1 108 ? -13.846 -3.913 35.808 1.00 86.38 108 GLN A O 1
ATOM 924 N N . LEU A 1 109 ? -13.722 -6.122 36.213 1.00 85.94 109 LEU A N 1
ATOM 925 C CA . LEU A 1 109 ? -14.967 -6.466 35.526 1.00 85.94 109 LEU A CA 1
ATOM 926 C C . LEU A 1 109 ? -16.189 -5.857 36.215 1.00 85.94 109 LEU A C 1
ATOM 928 O O . LEU A 1 109 ? -17.035 -5.268 35.548 1.00 85.94 109 LEU A O 1
ATOM 932 N N . GLU A 1 110 ? -16.274 -5.920 37.545 1.00 88.19 110 GLU A N 1
ATOM 933 C CA . GLU A 1 110 ? -17.377 -5.297 38.283 1.00 88.19 110 GLU A CA 1
ATOM 934 C C . GLU A 1 110 ? -17.392 -3.770 38.122 1.00 88.19 110 GLU A C 1
ATOM 936 O O . GLU A 1 110 ? -18.454 -3.169 37.969 1.00 88.19 110 GLU A O 1
ATOM 941 N N . LYS A 1 111 ? -16.221 -3.123 38.078 1.00 88.19 111 LYS A N 1
ATOM 942 C CA . LYS A 1 111 ? -16.105 -1.690 37.763 1.00 88.19 111 LYS A CA 1
ATOM 943 C C . LYS A 1 111 ? -16.661 -1.390 36.368 1.00 88.19 111 LYS A C 1
ATOM 945 O O . LYS A 1 111 ? -17.417 -0.432 36.217 1.00 88.19 111 LYS A O 1
ATOM 950 N N . CYS A 1 112 ? -16.357 -2.225 35.371 1.00 84.81 112 CYS A N 1
ATOM 951 C CA . CYS A 1 112 ? -16.924 -2.109 34.025 1.00 84.81 112 CYS A CA 1
ATOM 952 C C . CYS A 1 112 ? -18.442 -2.346 33.997 1.00 84.81 112 CYS A C 1
ATOM 954 O O . CYS A 1 112 ? -19.143 -1.699 33.218 1.00 84.81 112 CYS A O 1
ATOM 956 N N . LEU A 1 113 ? -18.956 -3.240 34.845 1.00 86.12 113 LEU A N 1
ATOM 957 C CA . LEU A 1 113 ? -20.378 -3.577 34.934 1.00 86.12 113 LEU A CA 1
ATOM 958 C C . LEU A 1 113 ? -21.210 -2.548 35.716 1.00 86.12 113 LEU A C 1
ATOM 960 O O . LEU A 1 113 ? -22.395 -2.399 35.442 1.00 86.12 113 LEU A O 1
ATOM 964 N N . LYS A 1 114 ? -20.611 -1.796 36.647 1.00 84.19 114 LYS A N 1
ATOM 965 C CA . LYS A 1 114 ? -21.313 -0.824 37.508 1.00 84.19 114 LYS A CA 1
ATOM 966 C C . LYS A 1 114 ? -22.019 0.300 36.736 1.00 84.19 114 LYS A C 1
ATOM 968 O O . LYS A 1 114 ? -23.058 0.783 37.172 1.00 84.19 114 LYS A O 1
ATOM 973 N N . ASN A 1 115 ? -21.486 0.709 35.586 1.00 74.25 115 ASN A N 1
ATOM 974 C CA . ASN A 1 115 ? -21.942 1.893 34.845 1.00 74.25 115 ASN A CA 1
ATOM 975 C C . ASN A 1 115 ? -23.156 1.631 33.923 1.00 74.25 115 ASN A C 1
ATOM 977 O O . ASN A 1 115 ? -23.199 2.120 32.792 1.00 74.25 115 ASN A O 1
ATOM 981 N N . VAL A 1 116 ? -24.140 0.832 34.353 1.00 74.56 116 VAL A N 1
ATOM 982 C CA . VAL A 1 116 ? -25.382 0.649 33.577 1.00 74.56 116 VAL A CA 1
ATOM 983 C C . VAL A 1 116 ? -26.272 1.873 33.733 1.00 74.56 116 VAL A C 1
ATOM 985 O O . VAL A 1 116 ? -26.642 2.245 34.845 1.00 74.56 116 VAL A O 1
ATOM 988 N N . LYS A 1 117 ? -26.676 2.466 32.609 1.00 66.56 117 LYS A N 1
ATOM 989 C CA . LYS A 1 117 ? -27.778 3.426 32.576 1.00 66.56 117 LYS A CA 1
ATOM 990 C C . LYS A 1 117 ? -29.082 2.645 32.448 1.00 66.56 117 LYS A C 1
ATOM 992 O O . LYS A 1 117 ? -29.381 2.115 31.383 1.00 66.56 117 LYS A O 1
ATOM 997 N N . TYR A 1 118 ? -29.852 2.554 33.527 1.00 63.62 118 TYR A N 1
ATOM 998 C CA . TYR A 1 118 ? -31.211 2.026 33.447 1.00 63.62 118 TYR A CA 1
ATOM 999 C C . TYR A 1 118 ? -32.125 3.141 32.960 1.00 63.62 118 TYR A C 1
ATOM 1001 O O . TYR A 1 118 ? -32.352 4.116 33.677 1.00 63.62 118 TYR A O 1
ATOM 1009 N N . PHE A 1 119 ? -32.669 2.997 31.756 1.00 55.66 119 PHE A N 1
ATOM 1010 C CA . PHE A 1 119 ? -33.856 3.756 31.390 1.00 55.66 119 PHE A CA 1
ATOM 1011 C C . PHE A 1 119 ? -35.019 3.181 32.199 1.00 55.66 119 PHE A C 1
ATOM 1013 O O . PHE A 1 119 ? -35.526 2.100 31.897 1.00 55.66 119 PHE A O 1
ATOM 1020 N N . ARG A 1 120 ? -35.406 3.874 33.275 1.00 51.50 120 ARG A N 1
ATOM 1021 C CA . ARG A 1 120 ? -36.726 3.661 33.872 1.00 51.50 120 ARG A CA 1
ATOM 1022 C C . ARG A 1 120 ? -37.749 4.149 32.844 1.00 51.50 120 ARG A C 1
ATOM 1024 O O . ARG A 1 120 ? -37.669 5.304 32.432 1.00 51.50 120 ARG A O 1
ATOM 1031 N N . LYS A 1 121 ? -38.604 3.235 32.378 1.00 43.59 121 LYS A N 1
ATOM 1032 C CA . LYS A 1 121 ? -39.803 3.571 31.601 1.00 43.59 121 LYS A CA 1
ATOM 1033 C C . LYS A 1 121 ? -40.767 4.389 32.447 1.00 43.59 121 LYS A C 1
ATOM 1035 O O . LYS A 1 121 ? -40.798 4.140 33.674 1.00 43.59 121 LYS A O 1
#

Sequence (121 aa):
MELYNSLTSKVGDFEDRMATILQKTWRGFMSRKFKFNYEGLQCWLEQVKHENCHVQHKLYEFKVESEENYARCKQDHWDYVRSRLHHLLRTQNIPGVFSCIHSNELSQLEKCLKNVKYFRK

pLDDT: mean 89.42, std 9.61, range [43.59, 98.5]